Protein AF-A0A392PLZ8-F1 (afdb_monomer_lite)

Secondary structure (DSSP, 8-state):
--------S-HHHHHHHHHHHHHHHHHHHHHHHHHHHHHHHHHHHHHHHHHHHHHSPP--HHHHHHHHHHHHHHTTTS-SPPPHHHHTTT--HHHHHHHHHHHHHHHS--

InterPro domains:
  IPR031737 Condensin-2 complex subunit H2, C-terminal [PF16858] (10-107)
  IPR031739 Condensin-2 complex subunit H2 [PTHR14324] (3-107)

Foldseek 3Di:
DDPDPPDDPPPVNVVVVVVVVVVVVVVVVVVVVVVVVVVVVVVVVVVVVVVVVVPDDDQDLVVLLVVLVVVVVVVVVDPDDDDLCVSCPPPDPVSSVSNVVSVVCVVPVD

Radius of gyration: 34.0 Å; chains: 1; bounding box: 69×27×97 Å

Structure (mmCIF, N/CA/C/O backbone):
data_AF-A0A392PLZ8-F1
#
_entry.id   AF-A0A392PLZ8-F1
#
loop_
_atom_site.group_PDB
_atom_site.id
_atom_site.type_symbol
_atom_site.label_atom_id
_atom_site.label_alt_id
_atom_site.label_comp_id
_atom_site.label_asym_id
_atom_site.label_entity_id
_atom_site.label_seq_id
_atom_site.pdbx_PDB_ins_code
_atom_site.Cartn_x
_atom_site.Cartn_y
_atom_site.Cartn_z
_atom_site.occupancy
_atom_site.B_iso_or_equiv
_atom_site.auth_seq_id
_atom_site.auth_comp_id
_atom_site.auth_asym_id
_atom_site.auth_atom_id
_atom_site.pdbx_PDB_model_num
ATOM 1 N N . ASP A 1 1 ? 52.158 18.536 -61.024 1.00 38.00 1 ASP A N 1
ATOM 2 C CA . ASP A 1 1 ? 51.577 18.080 -59.751 1.00 38.00 1 ASP A CA 1
ATOM 3 C C . ASP A 1 1 ? 50.213 17.467 -60.008 1.00 38.00 1 ASP A C 1
ATOM 5 O O . ASP A 1 1 ? 49.308 18.172 -60.434 1.00 38.00 1 ASP A O 1
ATOM 9 N N . LEU A 1 2 ? 50.103 16.138 -59.904 1.00 42.12 2 LEU A N 1
ATOM 10 C CA . LEU A 1 2 ? 48.820 15.436 -59.993 1.00 42.12 2 LEU A CA 1
ATOM 11 C C . LEU A 1 2 ? 48.201 15.422 -58.589 1.00 42.12 2 LEU A C 1
ATOM 13 O O . LEU A 1 2 ? 48.552 14.576 -57.769 1.00 42.12 2 LEU A O 1
ATOM 17 N N . GLU A 1 3 ? 47.294 16.355 -58.311 1.00 50.19 3 GLU A N 1
ATOM 18 C CA . GLU A 1 3 ? 46.353 16.215 -57.199 1.00 50.19 3 GLU A CA 1
ATOM 19 C C . GLU A 1 3 ? 45.311 15.164 -57.601 1.00 50.19 3 GLU A C 1
ATOM 21 O O . GLU A 1 3 ? 44.417 15.421 -58.408 1.00 50.19 3 GLU A O 1
ATOM 26 N N . PHE A 1 4 ? 45.469 13.941 -57.090 1.00 48.47 4 PHE A N 1
ATOM 27 C CA . PHE A 1 4 ? 44.403 12.948 -57.131 1.00 48.47 4 PHE A CA 1
ATOM 28 C C . PHE A 1 4 ? 43.323 13.399 -56.142 1.00 48.47 4 PHE A C 1
ATOM 30 O O . PHE A 1 4 ? 43.628 13.528 -54.955 1.00 48.47 4 PHE A O 1
ATOM 37 N N . PRO A 1 5 ? 42.088 13.665 -56.598 1.00 47.88 5 PRO A N 1
ATOM 38 C CA . PRO A 1 5 ? 41.018 14.088 -55.710 1.00 47.88 5 PRO A CA 1
ATOM 39 C C . PRO A 1 5 ? 40.727 12.948 -54.741 1.00 47.88 5 PRO A C 1
ATOM 41 O O . PRO A 1 5 ? 40.679 11.795 -55.181 1.00 47.88 5 PRO A O 1
ATOM 44 N N . ASP A 1 6 ? 40.563 13.296 -53.460 1.00 51.53 6 ASP A N 1
ATOM 45 C CA . ASP A 1 6 ? 40.151 12.454 -52.331 1.00 51.53 6 ASP A CA 1
ATOM 46 C C . ASP A 1 6 ? 39.305 11.265 -52.787 1.00 51.53 6 ASP A C 1
ATOM 48 O O . ASP A 1 6 ? 38.074 11.312 -52.887 1.00 51.53 6 ASP A O 1
ATOM 52 N N . SER A 1 7 ? 39.996 10.187 -53.144 1.00 50.88 7 SER A N 1
ATOM 53 C CA . SER A 1 7 ? 39.362 9.012 -53.702 1.00 50.88 7 SER A CA 1
ATOM 54 C C . SER A 1 7 ? 38.912 8.190 -52.526 1.00 50.88 7 SER A C 1
ATOM 56 O O . SER A 1 7 ? 39.604 7.279 -52.092 1.00 50.88 7 SER A O 1
ATOM 58 N N . GLN A 1 8 ? 37.709 8.551 -52.085 1.00 55.22 8 GLN A N 1
ATOM 59 C CA . GLN A 1 8 ? 36.813 7.730 -51.302 1.00 55.22 8 GLN A CA 1
ATOM 60 C C . GLN A 1 8 ? 37.288 7.579 -49.858 1.00 55.22 8 GLN A C 1
ATOM 62 O O . GLN A 1 8 ? 38.388 7.120 -49.566 1.00 55.22 8 GLN A O 1
ATOM 67 N N . THR A 1 9 ? 36.399 7.884 -48.916 1.00 55.88 9 THR A N 1
ATOM 68 C CA . THR A 1 9 ? 36.362 7.119 -47.667 1.00 55.88 9 THR A CA 1
ATOM 69 C C . THR A 1 9 ? 36.652 5.661 -48.027 1.00 55.88 9 THR A C 1
ATOM 71 O O . THR A 1 9 ? 35.880 5.079 -48.798 1.00 55.88 9 THR A O 1
ATOM 74 N N . SER A 1 10 ? 37.791 5.115 -47.583 1.00 80.38 10 SER A N 1
ATOM 75 C CA . SER A 1 10 ? 38.154 3.730 -47.896 1.00 80.38 10 SER A CA 1
ATOM 76 C C . SER A 1 10 ? 36.945 2.853 -47.585 1.00 80.38 10 SER A C 1
ATOM 78 O O . SER A 1 10 ? 36.251 3.101 -46.597 1.00 80.38 10 SER A O 1
ATOM 80 N N . LEU A 1 11 ? 36.658 1.849 -48.416 1.00 81.31 11 LEU A N 1
ATOM 81 C CA . LEU A 1 11 ? 35.561 0.909 -48.165 1.00 81.31 11 LEU A CA 1
ATOM 82 C C . LEU A 1 11 ? 35.597 0.404 -46.712 1.00 81.31 11 LEU A C 1
ATOM 84 O O . LEU A 1 11 ? 34.563 0.277 -46.064 1.00 81.31 11 LEU A O 1
ATOM 88 N N . GLU A 1 12 ? 36.804 0.202 -46.186 1.00 85.12 12 GLU A N 1
ATOM 89 C CA . GLU A 1 12 ? 37.058 -0.185 -44.802 1.00 85.12 12 GLU A CA 1
ATOM 90 C C . GLU A 1 12 ? 36.558 0.840 -43.776 1.00 85.12 12 GLU A C 1
ATOM 92 O O . GLU A 1 12 ? 36.029 0.453 -42.735 1.00 85.12 12 GLU A O 1
ATOM 97 N N . ASP A 1 13 ? 36.700 2.133 -44.056 1.00 86.38 13 ASP A N 1
ATOM 98 C CA . ASP A 1 13 ? 36.253 3.220 -43.184 1.00 86.38 13 ASP A CA 1
ATOM 99 C C . ASP A 1 13 ? 34.720 3.305 -43.151 1.00 86.38 13 ASP A C 1
ATOM 101 O O . ASP A 1 13 ? 34.111 3.360 -42.079 1.00 86.38 13 ASP A O 1
ATOM 105 N N . LEU A 1 14 ? 34.077 3.159 -44.315 1.00 89.19 14 LEU A N 1
ATOM 106 C CA . LEU A 1 14 ? 32.619 3.088 -44.415 1.00 89.19 14 LEU A CA 1
ATOM 107 C C . LEU A 1 14 ? 32.062 1.846 -43.702 1.00 89.19 14 LEU A C 1
ATOM 109 O O . LEU A 1 14 ? 31.109 1.948 -42.926 1.00 89.19 14 LEU A O 1
ATOM 113 N N . CYS A 1 15 ? 32.676 0.679 -43.917 1.00 87.06 15 CYS A N 1
ATOM 114 C CA . CYS A 1 15 ? 32.311 -0.559 -43.231 1.00 87.06 15 CYS A CA 1
ATOM 115 C C . CYS A 1 15 ? 32.489 -0.439 -41.710 1.00 87.06 15 CYS A C 1
ATOM 117 O O . CYS A 1 15 ? 31.621 -0.884 -40.958 1.00 87.06 15 CYS A O 1
ATOM 119 N N . ARG A 1 16 ? 33.574 0.193 -41.244 1.00 90.31 16 ARG A N 1
ATOM 120 C CA . ARG A 1 16 ? 33.835 0.427 -39.817 1.00 90.31 16 ARG A CA 1
ATOM 121 C C . ARG A 1 16 ? 32.803 1.367 -39.202 1.00 90.31 16 ARG A C 1
ATOM 123 O O . ARG A 1 16 ? 32.287 1.070 -38.128 1.00 90.31 16 ARG A O 1
ATOM 130 N N . SER A 1 17 ? 32.483 2.467 -39.879 1.00 90.62 17 SER A N 1
ATOM 131 C CA . SER A 1 17 ? 31.457 3.416 -39.439 1.00 90.62 17 SER A CA 1
ATOM 132 C C . SER A 1 17 ? 30.085 2.743 -39.326 1.00 90.62 17 SER A C 1
ATOM 134 O O . SER A 1 17 ? 29.42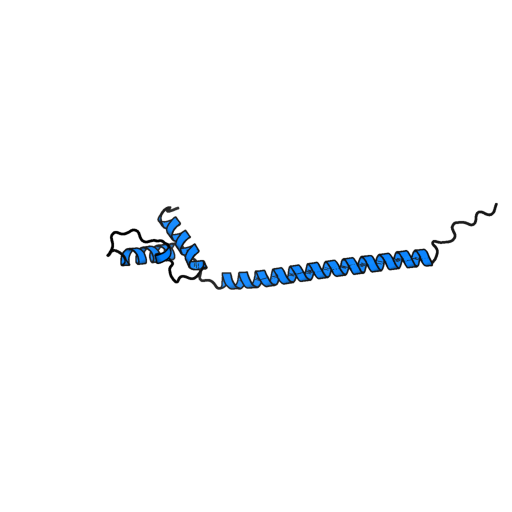1 2.853 -38.294 1.00 90.62 17 SER A O 1
ATOM 136 N N . HIS A 1 18 ? 29.700 1.952 -40.332 1.00 90.25 18 HIS A N 1
ATOM 137 C CA . HIS A 1 18 ? 28.438 1.216 -40.313 1.00 90.25 18 HIS A CA 1
ATOM 138 C C . HIS A 1 18 ? 28.388 0.165 -39.194 1.00 90.25 18 HIS A C 1
ATOM 140 O O . HIS A 1 18 ? 27.395 0.083 -38.474 1.00 90.25 18 HIS A O 1
ATOM 146 N N . LEU A 1 19 ? 29.470 -0.595 -38.993 1.00 95.00 19 LEU A N 1
ATOM 147 C CA . LEU A 1 19 ? 29.558 -1.572 -37.908 1.00 95.00 19 LEU A CA 1
ATOM 148 C C . LEU A 1 19 ? 29.455 -0.902 -36.532 1.00 95.00 19 LEU A C 1
ATOM 150 O O . LEU A 1 19 ? 28.711 -1.373 -35.678 1.00 95.00 19 LEU A O 1
ATOM 154 N N . ASN A 1 20 ? 30.153 0.216 -36.326 1.00 90.88 20 ASN A N 1
ATOM 155 C CA . ASN A 1 20 ? 30.071 0.982 -35.083 1.00 90.88 20 ASN A CA 1
ATOM 156 C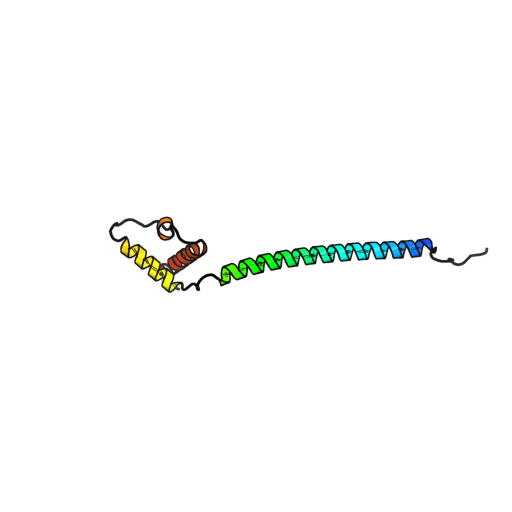 C . ASN A 1 20 ? 28.649 1.504 -34.831 1.00 90.88 20 ASN A C 1
ATOM 158 O O . ASN A 1 20 ? 28.167 1.437 -33.702 1.00 90.88 20 ASN A O 1
ATOM 162 N N . ALA A 1 21 ? 27.960 1.977 -35.874 1.00 90.81 21 ALA A N 1
ATOM 163 C CA . ALA A 1 21 ? 26.572 2.419 -35.774 1.00 90.81 21 ALA A CA 1
ATOM 164 C C . ALA A 1 21 ? 25.615 1.265 -35.422 1.00 90.81 21 ALA A C 1
ATOM 166 O O . ALA A 1 21 ? 24.721 1.453 -34.598 1.00 90.81 21 ALA A O 1
ATOM 167 N N . LEU A 1 22 ? 25.823 0.069 -35.988 1.00 93.50 22 LEU A N 1
ATOM 168 C CA . LEU A 1 22 ? 25.061 -1.133 -35.633 1.00 93.50 22 LEU A CA 1
ATOM 169 C C . LEU A 1 22 ? 25.327 -1.582 -34.190 1.00 93.50 22 LEU A C 1
ATOM 171 O O . LEU A 1 22 ? 24.396 -1.930 -33.475 1.00 93.50 22 LEU A O 1
ATOM 175 N N . LEU A 1 23 ? 26.578 -1.553 -33.726 1.00 93.38 23 LEU A N 1
ATOM 176 C CA . LEU A 1 23 ? 26.904 -1.900 -32.339 1.00 93.38 23 LEU A CA 1
ATOM 177 C C . LEU A 1 23 ? 26.281 -0.911 -31.348 1.00 93.38 23 LEU A C 1
ATOM 179 O O . LEU A 1 23 ? 25.734 -1.324 -30.327 1.00 93.38 23 LEU A O 1
ATOM 183 N N . ALA A 1 24 ? 26.317 0.385 -31.667 1.00 91.38 24 ALA A N 1
ATOM 184 C CA . ALA A 1 24 ? 25.668 1.414 -30.865 1.00 91.38 24 ALA A CA 1
ATOM 185 C C . ALA A 1 24 ? 24.142 1.242 -30.828 1.00 91.38 24 ALA A C 1
ATOM 187 O O . ALA A 1 24 ? 23.542 1.396 -29.765 1.00 91.38 24 ALA A O 1
ATOM 188 N N . SER A 1 25 ? 23.510 0.893 -31.956 1.00 85.06 25 SER A N 1
ATOM 189 C CA . SER A 1 25 ? 22.064 0.662 -31.990 1.00 85.06 25 SER A CA 1
ATOM 190 C C . SER A 1 25 ? 21.661 -0.582 -31.201 1.00 85.06 25 SER A C 1
ATOM 192 O O . SER A 1 25 ? 20.687 -0.509 -30.456 1.00 85.06 25 SER A O 1
ATOM 194 N N . ILE A 1 26 ? 22.437 -1.672 -31.285 1.00 87.94 26 ILE A N 1
ATOM 195 C CA . ILE A 1 26 ? 22.228 -2.892 -30.490 1.00 87.94 26 ILE A CA 1
ATOM 196 C C . ILE A 1 26 ? 22.311 -2.574 -28.994 1.00 87.94 26 ILE A C 1
ATOM 198 O O . ILE A 1 26 ? 21.374 -2.885 -28.259 1.00 87.94 26 ILE A O 1
ATOM 202 N N . ALA A 1 27 ? 23.376 -1.896 -28.555 1.00 84.81 27 ALA A N 1
ATOM 203 C CA . ALA A 1 27 ? 23.564 -1.524 -27.152 1.00 84.81 27 ALA A CA 1
ATOM 204 C C . ALA A 1 27 ? 22.430 -0.624 -26.627 1.00 84.81 27 ALA A C 1
ATOM 206 O O . ALA A 1 27 ? 21.958 -0.795 -25.501 1.00 84.81 27 ALA A O 1
ATOM 207 N N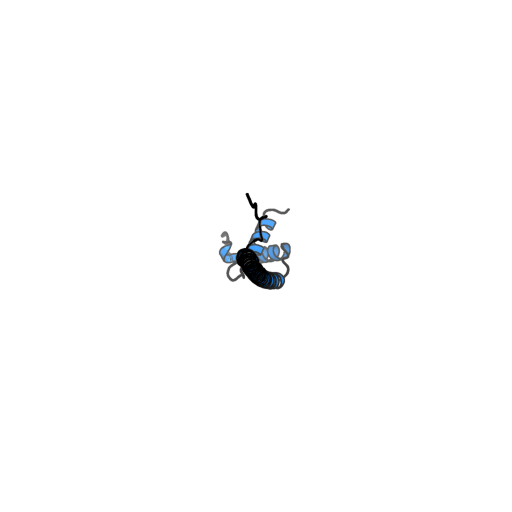 . GLU A 1 28 ? 21.949 0.316 -27.447 1.00 80.56 28 GLU A N 1
ATOM 208 C CA . GLU A 1 28 ? 20.801 1.143 -27.077 1.00 80.56 28 GLU A CA 1
ATOM 209 C C . GLU A 1 28 ? 19.519 0.305 -26.982 1.00 80.56 28 GLU A C 1
ATOM 211 O O . GLU A 1 28 ? 18.786 0.431 -26.002 1.00 80.56 28 GLU A O 1
ATOM 216 N N . THR A 1 29 ? 19.257 -0.610 -27.924 1.00 73.44 29 THR A N 1
ATOM 217 C CA . THR A 1 29 ? 18.104 -1.519 -27.813 1.00 73.44 29 THR A CA 1
ATOM 218 C C . THR A 1 29 ? 18.170 -2.422 -26.584 1.00 73.44 29 THR A C 1
ATOM 220 O O . THR A 1 29 ? 17.145 -2.580 -25.924 1.00 73.44 29 THR A O 1
ATOM 223 N N . GLU A 1 30 ? 19.344 -2.950 -26.221 1.00 79.44 30 GLU A N 1
ATOM 224 C CA . GLU A 1 30 ? 19.532 -3.758 -25.006 1.00 79.44 30 GLU A CA 1
ATOM 225 C C . GLU A 1 30 ? 19.161 -2.965 -23.746 1.00 79.44 30 GLU A C 1
ATOM 227 O O . GLU A 1 30 ? 18.384 -3.433 -22.904 1.00 79.44 30 GLU A O 1
ATOM 232 N N . LYS A 1 31 ? 19.630 -1.717 -23.654 1.00 77.44 31 LYS A N 1
ATOM 233 C CA . LYS A 1 31 ? 19.290 -0.803 -22.559 1.00 77.44 31 LYS A CA 1
ATOM 234 C C . LYS A 1 31 ? 17.791 -0.495 -22.503 1.00 77.44 31 LYS A C 1
ATOM 236 O O . LYS A 1 31 ? 17.208 -0.487 -21.415 1.00 77.44 31 LYS A O 1
ATOM 241 N N . GLN A 1 32 ? 17.147 -0.266 -23.650 1.00 74.56 32 GLN A N 1
ATOM 242 C CA . GLN A 1 32 ? 15.697 -0.050 -23.710 1.00 74.56 32 GLN A CA 1
ATOM 243 C C . GLN A 1 32 ? 14.923 -1.293 -23.248 1.00 74.56 32 GLN A C 1
ATOM 245 O O . GLN A 1 32 ? 13.953 -1.168 -22.497 1.00 74.56 32 GLN A O 1
ATOM 250 N N . THR A 1 33 ? 15.375 -2.501 -23.606 1.00 82.38 33 THR A N 1
ATOM 251 C CA . THR A 1 33 ? 14.774 -3.746 -23.103 1.00 82.38 33 THR A CA 1
ATOM 252 C C . THR A 1 33 ? 14.978 -3.949 -21.604 1.00 82.38 33 THR A C 1
ATOM 254 O O . THR A 1 33 ? 14.040 -4.370 -20.926 1.00 82.38 33 THR A O 1
ATOM 257 N N . GLU A 1 34 ? 16.143 -3.600 -21.049 1.00 85.62 34 GLU A N 1
ATOM 258 C CA . GLU A 1 34 ? 16.375 -3.666 -19.600 1.00 85.62 34 GLU A CA 1
ATOM 259 C C . GLU A 1 34 ? 15.443 -2.703 -18.848 1.00 85.62 34 GLU A C 1
ATOM 261 O O . GLU A 1 34 ? 14.801 -3.077 -17.861 1.00 85.62 34 GLU A O 1
ATOM 266 N N . MET A 1 35 ? 15.312 -1.467 -19.340 1.00 87.38 35 MET A N 1
ATOM 267 C CA . MET A 1 35 ? 14.406 -0.480 -18.758 1.00 87.38 35 MET A CA 1
ATOM 268 C C . MET A 1 35 ? 12.950 -0.961 -18.808 1.00 87.38 35 MET A C 1
ATOM 270 O O . MET A 1 35 ? 12.251 -0.890 -17.794 1.00 87.38 35 MET A O 1
ATOM 274 N N . ALA A 1 36 ? 12.507 -1.512 -19.940 1.00 87.06 36 ALA A N 1
ATOM 275 C CA . ALA A 1 36 ? 11.171 -2.086 -20.082 1.00 87.06 36 ALA A CA 1
ATOM 276 C C . ALA A 1 36 ? 10.931 -3.251 -19.104 1.00 87.06 36 ALA A C 1
ATOM 278 O O . ALA A 1 36 ? 9.887 -3.298 -18.448 1.00 87.06 36 ALA A O 1
ATOM 279 N N . ALA A 1 37 ? 11.910 -4.146 -18.930 1.00 88.81 37 ALA A N 1
ATOM 280 C CA . ALA A 1 37 ? 11.820 -5.257 -17.982 1.00 88.81 37 ALA A CA 1
ATOM 281 C C . ALA A 1 37 ? 11.693 -4.763 -16.528 1.00 88.81 37 ALA A C 1
ATOM 283 O O . ALA A 1 37 ? 10.852 -5.253 -15.764 1.00 88.81 37 ALA A O 1
ATOM 284 N N . ARG A 1 38 ? 12.471 -3.741 -16.147 1.00 92.25 38 ARG A N 1
ATOM 285 C CA . ARG A 1 38 ? 12.409 -3.124 -14.812 1.00 92.25 38 ARG A CA 1
ATOM 286 C C . ARG A 1 38 ? 11.067 -2.446 -14.549 1.00 92.25 38 ARG A C 1
ATOM 288 O O . ARG A 1 38 ? 10.495 -2.646 -13.478 1.00 92.25 38 ARG A O 1
ATOM 295 N N . VAL A 1 39 ? 10.549 -1.687 -15.516 1.00 92.94 39 VAL A N 1
ATOM 296 C CA . VAL A 1 39 ? 9.227 -1.045 -15.418 1.00 92.94 39 VAL A CA 1
ATOM 297 C C . VAL A 1 39 ? 8.124 -2.096 -15.311 1.00 92.94 39 VAL A C 1
ATOM 299 O O . VAL A 1 39 ? 7.254 -1.963 -14.455 1.00 92.94 39 VAL A O 1
ATOM 302 N N . SER A 1 40 ? 8.184 -3.170 -16.103 1.00 90.44 40 SER A N 1
ATOM 303 C CA . SER A 1 40 ? 7.222 -4.276 -16.020 1.00 90.44 40 SER A CA 1
ATOM 304 C C . SER A 1 40 ? 7.243 -4.944 -14.643 1.00 90.44 40 SER A C 1
ATOM 306 O O . SER A 1 40 ? 6.194 -5.171 -14.047 1.00 90.44 40 SER A O 1
ATOM 308 N N . THR A 1 41 ? 8.437 -5.198 -14.100 1.00 92.12 41 THR A N 1
ATOM 309 C CA . THR A 1 41 ? 8.608 -5.795 -12.766 1.00 92.12 41 THR A CA 1
ATOM 310 C C . THR A 1 41 ? 8.044 -4.891 -11.673 1.00 92.12 41 THR A C 1
ATOM 312 O O . THR A 1 41 ? 7.347 -5.347 -10.769 1.00 92.12 41 THR A O 1
ATOM 315 N N . TRP A 1 42 ? 8.329 -3.590 -11.747 1.00 93.50 42 TRP A N 1
ATOM 316 C CA . TRP A 1 42 ? 7.787 -2.607 -10.814 1.00 93.50 42 TRP A CA 1
ATOM 317 C C . TRP A 1 42 ? 6.262 -2.516 -10.910 1.00 93.50 42 TRP A C 1
ATOM 319 O O . TRP A 1 42 ? 5.595 -2.562 -9.878 1.00 93.50 42 TRP A O 1
ATOM 329 N N . LYS A 1 43 ? 5.711 -2.478 -12.129 1.00 92.25 43 LYS A N 1
ATOM 330 C CA . LYS A 1 43 ? 4.266 -2.452 -12.367 1.00 92.25 43 LYS A CA 1
ATOM 331 C C . LYS A 1 43 ? 3.587 -3.682 -11.772 1.00 92.25 43 LYS A C 1
ATOM 333 O O . LYS A 1 43 ? 2.627 -3.529 -11.033 1.00 92.25 43 LYS A O 1
ATOM 338 N N . GLN A 1 44 ? 4.123 -4.877 -12.017 1.00 92.44 44 GLN A N 1
ATOM 339 C CA . GLN A 1 44 ? 3.585 -6.119 -11.455 1.00 92.44 44 GLN A CA 1
ATOM 340 C C . GLN A 1 44 ? 3.604 -6.114 -9.920 1.00 92.44 44 GLN A C 1
ATOM 342 O O . GLN A 1 44 ? 2.643 -6.536 -9.284 1.00 92.44 44 GLN A O 1
ATOM 347 N N . ARG A 1 45 ? 4.687 -5.617 -9.310 1.00 90.31 45 ARG A N 1
ATOM 348 C CA . ARG A 1 45 ? 4.771 -5.487 -7.849 1.00 90.31 45 ARG A CA 1
ATOM 349 C C . ARG A 1 45 ? 3.733 -4.511 -7.307 1.00 90.31 45 ARG A C 1
ATOM 351 O O . ARG A 1 45 ? 3.153 -4.787 -6.264 1.00 90.31 45 ARG A O 1
ATOM 358 N N . ILE A 1 46 ? 3.525 -3.382 -7.979 1.00 93.06 46 ILE A N 1
ATOM 359 C CA . ILE A 1 46 ? 2.529 -2.390 -7.570 1.00 93.06 46 ILE A CA 1
ATOM 360 C C . ILE A 1 46 ? 1.116 -2.932 -7.712 1.00 93.06 46 ILE A C 1
ATOM 362 O O . ILE A 1 46 ? 0.354 -2.797 -6.765 1.00 93.06 46 ILE A O 1
ATOM 366 N N . GLU A 1 47 ? 0.796 -3.576 -8.834 1.00 93.12 47 GLU A N 1
ATOM 367 C CA . GLU A 1 47 ? -0.521 -4.172 -9.071 1.00 93.12 47 GLU A CA 1
ATOM 368 C C . GLU A 1 47 ? -0.881 -5.147 -7.950 1.00 93.12 47 GLU A C 1
ATOM 370 O O . GLU A 1 47 ? -1.921 -5.017 -7.322 1.00 93.12 47 GLU A O 1
ATOM 375 N N . HIS A 1 48 ? 0.052 -6.030 -7.588 1.00 90.06 48 HIS A N 1
ATOM 376 C CA . HIS A 1 48 ? -0.155 -6.967 -6.489 1.00 90.06 48 HIS A CA 1
ATOM 377 C C . HIS A 1 48 ? -0.429 -6.273 -5.141 1.00 90.06 48 HIS A C 1
ATOM 379 O O . HIS A 1 48 ? -1.280 -6.713 -4.374 1.00 90.06 48 HIS A O 1
ATOM 385 N N . ASN A 1 49 ? 0.278 -5.176 -4.845 1.00 88.06 49 ASN A N 1
ATOM 386 C CA . ASN A 1 49 ? 0.033 -4.410 -3.619 1.00 88.06 49 ASN A CA 1
ATOM 387 C C . ASN A 1 49 ? -1.310 -3.662 -3.677 1.00 88.06 49 ASN A C 1
ATOM 389 O O . ASN A 1 49 ? -1.975 -3.542 -2.653 1.00 88.06 49 ASN A O 1
ATOM 393 N N . LEU A 1 50 ? -1.705 -3.150 -4.847 1.00 89.38 50 LEU A N 1
ATOM 394 C CA . LEU A 1 50 ? -2.999 -2.496 -5.057 1.00 89.38 50 LEU A CA 1
ATOM 395 C C . LEU A 1 50 ? -4.146 -3.483 -4.849 1.00 89.38 50 LEU A C 1
ATOM 397 O O . LEU A 1 50 ? -5.042 -3.182 -4.069 1.00 89.38 50 LEU A O 1
ATOM 401 N N . GLU A 1 51 ? -4.071 -4.669 -5.455 1.00 91.06 51 GLU A N 1
ATOM 402 C CA . GLU A 1 51 ? -5.045 -5.750 -5.266 1.00 91.06 51 GLU A CA 1
ATOM 403 C C . GLU A 1 51 ? -5.186 -6.127 -3.780 1.00 91.06 51 GLU A C 1
ATOM 405 O O . GLU A 1 51 ? -6.300 -6.273 -3.276 1.00 91.06 51 GLU A O 1
ATOM 410 N N . GLU A 1 52 ? -4.069 -6.229 -3.045 1.00 88.56 52 GLU A N 1
ATOM 411 C CA . GLU A 1 52 ? -4.093 -6.476 -1.598 1.00 88.56 52 GLU A CA 1
ATOM 412 C C . GLU A 1 52 ? -4.821 -5.349 -0.848 1.00 88.56 52 GLU A C 1
ATOM 414 O O . GLU A 1 52 ? 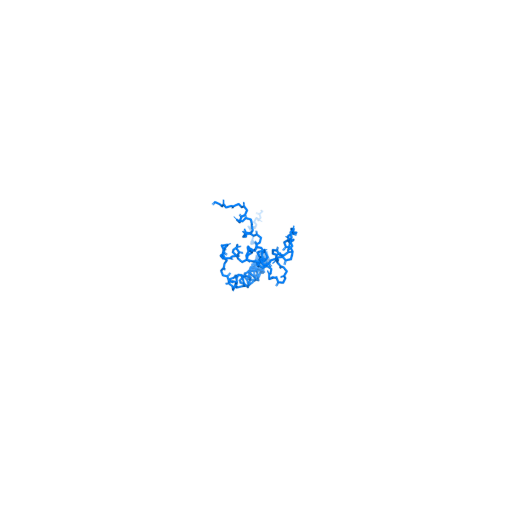-5.706 -5.626 -0.037 1.00 88.56 52 GLU A O 1
ATOM 419 N N . GLN A 1 53 ? -4.506 -4.080 -1.131 1.00 85.31 53 GLN A N 1
ATOM 420 C CA . GLN A 1 53 ? -5.160 -2.952 -0.457 1.00 85.31 53 GLN A CA 1
ATOM 421 C C . GLN A 1 53 ? -6.643 -2.807 -0.831 1.00 85.31 53 GLN A C 1
ATOM 423 O O . GLN A 1 53 ? -7.441 -2.463 0.040 1.00 85.31 53 GLN A O 1
ATOM 428 N N . GLU A 1 54 ? -7.027 -3.079 -2.081 1.00 86.25 54 GLU A N 1
ATOM 429 C CA . GLU A 1 54 ? -8.426 -3.078 -2.534 1.00 86.25 54 GLU A CA 1
ATOM 430 C C . GLU A 1 54 ? -9.237 -4.223 -1.921 1.00 86.25 54 GLU A C 1
ATOM 432 O O . GLU A 1 54 ? -10.442 -4.082 -1.718 1.00 86.25 54 GLU A O 1
ATOM 437 N N . SER A 1 55 ? -8.588 -5.337 -1.563 1.00 88.00 55 SER A N 1
ATOM 438 C CA . SER A 1 55 ? -9.248 -6.438 -0.855 1.00 88.00 55 SER A CA 1
ATOM 439 C C . SER A 1 55 ? -9.655 -6.084 0.580 1.00 88.00 55 SER A C 1
ATOM 441 O O . SER A 1 55 ? -10.503 -6.759 1.173 1.00 88.00 55 SER A O 1
ATOM 443 N N . HIS A 1 56 ? -9.058 -5.039 1.165 1.00 87.50 56 HIS A N 1
ATOM 444 C CA . HIS A 1 56 ? -9.363 -4.643 2.530 1.00 87.50 56 HIS A CA 1
ATOM 445 C C . HIS A 1 56 ? -10.793 -4.089 2.647 1.00 87.50 56 HIS A C 1
ATOM 447 O O . HIS A 1 56 ? -11.236 -3.319 1.794 1.00 87.50 56 HIS A O 1
ATOM 453 N N . PRO A 1 57 ? -11.509 -4.384 3.748 1.00 87.81 57 PRO A N 1
ATOM 454 C CA . PRO A 1 57 ? -12.829 -3.813 3.985 1.00 87.81 57 PRO A CA 1
ATOM 455 C C . PRO A 1 57 ? -12.803 -2.277 3.968 1.00 87.81 57 PRO A C 1
ATOM 457 O O . PRO A 1 57 ? -11.796 -1.689 4.399 1.00 87.81 57 PRO A O 1
ATOM 460 N N . PRO A 1 58 ? -13.902 -1.619 3.546 1.00 87.25 58 PRO A N 1
ATOM 461 C CA . PRO A 1 58 ? -14.009 -0.167 3.597 1.00 87.25 58 PRO A CA 1
ATOM 462 C C . PRO A 1 58 ? -13.761 0.338 5.022 1.00 87.25 58 PRO A C 1
ATOM 464 O O . PRO A 1 58 ? -14.135 -0.305 6.004 1.00 87.25 58 PRO A O 1
ATOM 467 N N . PHE A 1 59 ? -13.095 1.484 5.132 1.00 88.69 59 PHE A N 1
ATOM 468 C CA . PHE A 1 59 ? -12.815 2.111 6.418 1.00 88.69 59 P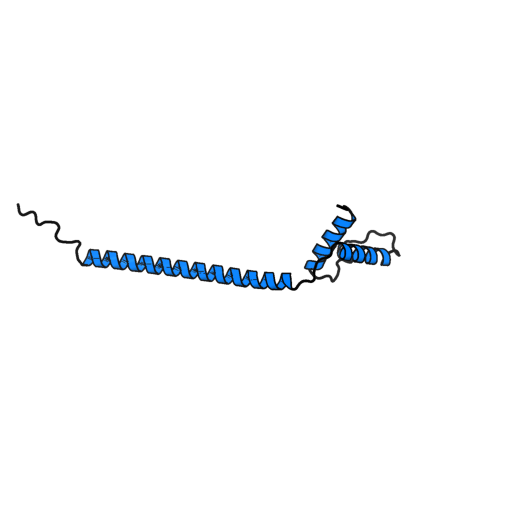HE A CA 1
ATOM 469 C C . PHE A 1 59 ? -13.891 3.149 6.740 1.00 88.69 59 PHE A C 1
ATOM 471 O O . PHE A 1 59 ? -13.935 4.204 6.110 1.00 88.69 59 PHE A O 1
ATOM 478 N N . ASP A 1 60 ? -14.729 2.853 7.733 1.00 90.19 60 ASP A N 1
ATOM 479 C CA . ASP A 1 60 ? -15.627 3.828 8.349 1.00 90.19 60 ASP A CA 1
ATOM 480 C C . ASP A 1 60 ? -15.053 4.259 9.703 1.00 90.19 60 ASP A C 1
ATOM 482 O O . ASP A 1 60 ? -15.022 3.501 10.672 1.00 90.19 60 ASP A O 1
ATOM 486 N N . ILE A 1 61 ? -14.574 5.500 9.762 1.00 89.00 61 ILE A N 1
ATOM 487 C CA . ILE A 1 61 ? -13.940 6.059 10.957 1.00 89.00 61 ILE A CA 1
ATOM 488 C C . ILE A 1 61 ? -14.896 6.136 12.158 1.00 89.00 61 ILE A C 1
ATOM 490 O O . ILE A 1 61 ? -14.447 6.072 13.302 1.00 89.00 61 ILE A O 1
ATOM 494 N N . ARG A 1 62 ? -16.210 6.254 11.917 1.00 87.62 62 ARG A N 1
ATOM 495 C CA . ARG A 1 62 ? -17.221 6.341 12.980 1.00 87.62 62 ARG A CA 1
ATOM 496 C C . ARG A 1 62 ? -17.463 4.976 13.604 1.00 87.62 62 ARG A C 1
ATOM 498 O O . ARG A 1 62 ? -17.420 4.868 14.822 1.00 87.62 62 ARG A O 1
ATOM 505 N N . ASP A 1 63 ? -17.616 3.947 12.776 1.00 91.06 63 ASP A N 1
ATOM 506 C CA . ASP A 1 63 ? -17.759 2.553 13.217 1.00 91.06 63 ASP A CA 1
ATOM 507 C C . ASP A 1 63 ? -16.533 2.094 14.023 1.00 91.06 63 ASP A C 1
ATOM 509 O O . ASP A 1 63 ? -16.668 1.532 15.108 1.00 91.06 63 ASP A O 1
ATOM 513 N N . TYR A 1 64 ? -15.314 2.407 13.570 1.00 91.81 64 TYR A N 1
ATOM 514 C CA . TYR A 1 64 ? -14.113 2.112 14.363 1.00 91.81 64 TYR A CA 1
ATOM 515 C C . TYR A 1 64 ? -14.075 2.902 15.678 1.00 91.81 64 TYR A C 1
ATOM 517 O O . TYR A 1 64 ? -13.645 2.355 16.693 1.00 91.81 64 TYR A O 1
ATOM 525 N N . GLY A 1 65 ? -14.531 4.157 15.685 1.00 89.81 65 GLY A N 1
ATOM 526 C CA . GLY A 1 65 ? -14.665 4.954 16.904 1.00 89.81 65 GLY A CA 1
ATOM 527 C C . GLY A 1 65 ? -15.635 4.330 17.911 1.00 89.81 65 GLY A C 1
ATOM 528 O O . GLY A 1 65 ? -15.274 4.157 19.073 1.00 89.81 65 GLY A O 1
ATOM 529 N N . GLU A 1 66 ? -16.824 3.925 17.459 1.00 90.50 66 GLU A N 1
ATOM 530 C CA . GLU A 1 66 ? -17.836 3.244 18.279 1.00 90.50 66 GLU A CA 1
ATOM 531 C C . GLU A 1 66 ? -17.295 1.928 18.853 1.00 90.50 66 GLU A C 1
ATOM 533 O O . GLU A 1 66 ? -17.316 1.736 20.066 1.00 90.50 66 GLU A O 1
ATOM 538 N N . ARG A 1 67 ? -16.662 1.082 18.029 1.00 89.88 67 ARG A N 1
ATOM 539 C CA . ARG A 1 67 ? -16.027 -0.170 18.488 1.00 89.88 67 ARG A CA 1
ATOM 540 C C . ARG A 1 67 ? -14.951 0.050 19.549 1.00 89.88 67 ARG A C 1
ATOM 542 O O . ARG A 1 67 ? -14.742 -0.806 20.409 1.00 89.88 67 ARG A O 1
ATOM 549 N N . ILE A 1 68 ? -14.200 1.148 19.454 1.00 90.06 68 ILE A N 1
ATOM 550 C CA . ILE A 1 68 ? -13.181 1.496 20.447 1.00 90.06 68 ILE A CA 1
ATOM 551 C C . ILE A 1 68 ? -13.849 1.918 21.754 1.00 90.06 68 ILE A C 1
ATOM 553 O O . ILE A 1 68 ? -13.436 1.440 22.808 1.00 90.06 68 ILE A O 1
ATOM 557 N N . LEU A 1 69 ? -14.883 2.759 21.692 1.00 88.38 69 LEU A N 1
ATOM 558 C CA . LEU A 1 69 ? -15.649 3.163 22.872 1.00 88.38 69 LEU A CA 1
ATOM 559 C C . LEU A 1 69 ? -16.303 1.957 23.554 1.00 88.38 69 LEU A C 1
ATOM 561 O O . LEU A 1 69 ? -16.154 1.816 24.763 1.00 88.38 69 LEU A O 1
ATOM 565 N N . ASP A 1 70 ? -16.901 1.037 22.795 1.00 88.56 70 ASP A N 1
ATOM 566 C CA . ASP A 1 70 ? -17.489 -0.199 23.325 1.00 88.56 70 ASP A CA 1
ATOM 567 C C . ASP A 1 70 ? -16.458 -1.045 24.087 1.00 88.56 70 ASP A C 1
ATOM 569 O O . ASP A 1 70 ? -16.724 -1.527 25.189 1.00 88.56 70 ASP A O 1
ATOM 573 N N . LYS A 1 71 ? -15.246 -1.200 23.534 1.00 85.19 71 LYS A N 1
ATOM 574 C CA . LYS A 1 71 ? -14.151 -1.919 24.206 1.00 85.19 71 LYS A CA 1
ATOM 575 C C . LYS A 1 71 ? -13.722 -1.238 25.504 1.00 85.19 71 LYS A C 1
ATOM 577 O O . LYS A 1 71 ? -13.497 -1.926 26.494 1.00 85.19 71 LYS A O 1
ATOM 582 N N . LEU A 1 72 ? -13.617 0.091 25.500 1.00 84.00 72 LEU A N 1
ATOM 583 C CA . LEU A 1 72 ? -13.252 0.866 26.688 1.00 84.00 72 LEU A CA 1
ATOM 584 C C . LEU A 1 72 ? -14.353 0.803 27.762 1.00 84.00 72 LEU A C 1
ATOM 586 O O . LEU A 1 72 ? -14.038 0.692 28.943 1.00 84.00 72 LEU A O 1
ATOM 590 N N . SER A 1 73 ? -15.629 0.818 27.363 1.00 82.19 73 SER A N 1
ATOM 591 C CA . SER A 1 73 ? -16.777 0.681 28.268 1.00 82.19 73 SER A CA 1
ATOM 592 C C . SER A 1 73 ? -16.892 -0.716 28.878 1.00 82.19 73 SER A C 1
ATOM 594 O O . SER A 1 73 ? -17.294 -0.843 30.026 1.00 82.19 73 SER A O 1
ATOM 596 N N . LEU A 1 74 ? -16.505 -1.778 28.167 1.00 73.38 74 LEU A N 1
ATOM 597 C CA . LEU A 1 74 ? -16.485 -3.136 28.730 1.00 73.38 74 LEU A CA 1
ATOM 598 C C . LEU A 1 74 ? -15.399 -3.326 29.804 1.00 73.38 74 LEU A C 1
ATOM 600 O O . LEU A 1 74 ? -15.541 -4.181 30.679 1.00 73.38 74 LEU A O 1
ATOM 604 N N . GLU A 1 75 ? -14.334 -2.524 29.772 1.00 68.88 75 GLU A N 1
ATOM 605 C CA . GLU A 1 75 ? -13.236 -2.564 30.744 1.00 68.88 75 GLU A CA 1
ATOM 606 C C . GLU A 1 75 ? -13.434 -1.609 31.948 1.00 68.88 75 GLU A C 1
ATOM 608 O O . GLU A 1 75 ? -12.543 -1.499 32.797 1.00 68.88 75 GLU A O 1
ATOM 613 N N . GLU A 1 76 ? -14.631 -1.011 32.112 1.00 56.34 76 GLU A N 1
ATOM 614 C CA . GLU A 1 76 ? -15.031 -0.093 33.211 1.00 56.34 76 GLU A CA 1
ATOM 615 C C . GLU A 1 76 ? -14.805 -0.630 34.638 1.00 56.34 76 GLU A C 1
ATOM 617 O O . GLU A 1 76 ? -14.879 0.117 35.614 1.00 56.34 76 GLU A O 1
ATOM 622 N N . SER A 1 77 ? -14.498 -1.919 34.795 1.00 56.28 77 SER A N 1
ATOM 623 C CA . SER A 1 77 ? -14.185 -2.518 36.097 1.00 56.28 77 SER A CA 1
ATOM 624 C C . SER A 1 77 ? -12.852 -2.057 36.710 1.00 56.28 77 SER A C 1
ATOM 626 O O . SER A 1 77 ? -12.612 -2.307 37.893 1.00 56.28 77 SER A O 1
ATOM 628 N N . SER A 1 78 ? -11.998 -1.346 35.963 1.00 56.91 78 SER A N 1
ATOM 629 C CA . SER A 1 78 ? -10.755 -0.778 36.493 1.00 56.91 78 SER A CA 1
ATOM 630 C C . SER A 1 78 ? -10.601 0.693 36.117 1.00 56.91 78 SER A C 1
ATOM 632 O O . SER A 1 78 ? -10.523 1.041 34.947 1.00 56.91 78 SER A O 1
ATOM 634 N N . SER A 1 79 ? -10.487 1.564 37.123 1.00 59.22 79 SER A N 1
ATOM 635 C CA . SER A 1 79 ? -10.194 3.009 37.020 1.00 59.22 79 SER A CA 1
ATOM 636 C C . SER A 1 79 ? -8.806 3.329 36.408 1.00 59.22 79 SER A C 1
ATOM 638 O O . SER A 1 79 ? -8.212 4.369 36.703 1.00 59.22 79 SER A O 1
ATOM 640 N N . SER A 1 80 ? -8.233 2.431 35.608 1.00 69.50 80 SER A N 1
ATOM 641 C CA . SER A 1 80 ? -6.893 2.542 35.043 1.00 69.50 80 SER A CA 1
ATOM 642 C C . SER A 1 80 ? -6.930 2.911 33.567 1.00 69.50 80 SER A C 1
ATOM 644 O O . SER A 1 80 ? -7.721 2.381 32.795 1.00 69.50 80 SER A O 1
ATOM 646 N N . VAL A 1 81 ? -6.007 3.788 33.173 1.00 79.25 81 VAL A N 1
ATOM 647 C CA . VAL A 1 81 ? -5.722 4.116 31.774 1.00 79.25 81 VAL A CA 1
ATOM 648 C C . VAL A 1 81 ? -5.394 2.838 31.000 1.00 79.25 81 VAL A C 1
ATOM 650 O O . VAL A 1 81 ? -4.470 2.111 31.368 1.00 79.25 81 VAL A O 1
ATOM 653 N N . LEU A 1 82 ? -6.121 2.592 29.911 1.00 83.62 82 LEU A N 1
ATOM 654 C CA . LEU A 1 82 ? -5.900 1.445 29.038 1.00 83.62 82 LEU A CA 1
ATOM 655 C C . LEU A 1 82 ? -4.834 1.767 27.985 1.00 83.62 82 LEU A C 1
ATOM 657 O O . LEU A 1 82 ? -4.991 2.725 27.222 1.00 83.62 82 LEU A O 1
ATOM 661 N N . PRO A 1 83 ? -3.728 1.004 27.921 1.00 88.19 83 PRO A N 1
ATOM 662 C CA . PRO A 1 83 ? -2.695 1.248 26.928 1.00 88.19 83 PRO A CA 1
ATOM 663 C C . PRO A 1 83 ? -3.201 0.869 25.531 1.00 88.19 83 PRO A C 1
ATOM 665 O O . PRO A 1 83 ? -3.798 -0.191 25.333 1.00 88.19 83 PRO A O 1
ATOM 668 N N . PHE A 1 84 ? -2.893 1.702 24.533 1.00 89.12 84 PHE A N 1
ATOM 669 C CA . PHE A 1 84 ? -3.308 1.479 23.142 1.00 89.12 84 PHE A CA 1
ATOM 670 C C . PHE A 1 84 ? -2.865 0.109 22.602 1.00 89.12 84 PHE A C 1
ATOM 672 O O . PHE A 1 84 ? -3.597 -0.518 21.844 1.00 89.12 84 PHE A O 1
ATOM 679 N N . SER A 1 85 ? -1.713 -0.403 23.046 1.00 89.56 85 SER A N 1
ATOM 680 C CA . SER A 1 85 ? -1.228 -1.740 22.684 1.00 89.56 85 SER A CA 1
ATOM 681 C C . SER A 1 85 ? -2.202 -2.862 23.047 1.00 89.56 85 SER A C 1
ATOM 683 O O . SER A 1 85 ? -2.287 -3.834 22.304 1.00 89.56 85 SER A O 1
ATOM 685 N N . ASN A 1 86 ? -2.941 -2.729 24.153 1.00 87.75 86 ASN A N 1
ATOM 686 C CA . ASN A 1 86 ? -3.948 -3.712 24.553 1.00 87.75 86 ASN A CA 1
ATOM 687 C C . ASN A 1 86 ? -5.209 -3.576 23.694 1.00 87.75 86 ASN A C 1
ATOM 689 O O . ASN A 1 86 ? -5.779 -4.579 23.278 1.00 87.75 86 ASN A O 1
ATOM 693 N N . LEU A 1 87 ? -5.592 -2.345 23.344 1.00 87.75 87 LEU A N 1
ATOM 694 C CA . LEU A 1 87 ? -6.748 -2.072 22.486 1.00 87.75 87 LEU A CA 1
ATOM 695 C C . LEU A 1 87 ? -6.601 -2.678 21.076 1.00 87.75 87 LEU A C 1
ATOM 697 O O . LEU A 1 87 ? -7.574 -3.180 20.494 1.00 87.75 87 LEU A O 1
ATOM 701 N N . VAL A 1 88 ? -5.383 -2.632 20.524 1.00 90.69 88 VAL A N 1
ATOM 702 C CA . VAL A 1 88 ? -5.062 -3.181 19.195 1.00 90.69 88 VAL A CA 1
ATOM 703 C C . VAL A 1 88 ? -4.420 -4.569 19.229 1.00 90.69 88 VAL A C 1
ATOM 705 O O . VAL A 1 88 ? -3.999 -5.076 18.188 1.00 90.69 88 VAL A O 1
ATOM 708 N N . ALA A 1 89 ? -4.351 -5.208 20.398 1.00 89.31 89 ALA A N 1
ATOM 709 C CA . ALA A 1 89 ? -3.796 -6.549 20.515 1.00 89.31 89 ALA A CA 1
ATOM 710 C C . ALA A 1 89 ? -4.578 -7.535 19.628 1.00 89.31 89 ALA A C 1
ATOM 712 O O . ALA A 1 89 ? -5.807 -7.584 19.656 1.00 89.31 89 ALA A O 1
ATOM 713 N N . GLY A 1 90 ? -3.858 -8.312 18.813 1.00 88.31 90 GLY A N 1
ATOM 714 C CA . GLY A 1 90 ? -4.452 -9.296 17.901 1.00 88.31 90 GLY A CA 1
ATOM 715 C C . GLY A 1 90 ? -5.092 -8.719 16.631 1.00 88.31 90 GLY A C 1
ATOM 716 O O . GLY A 1 90 ? -5.615 -9.492 15.832 1.00 88.31 90 GLY A O 1
ATOM 717 N N . GLN A 1 91 ? -5.041 -7.400 16.411 1.00 90.19 91 GLN A N 1
ATOM 718 C CA . GLN A 1 91 ? -5.526 -6.794 15.170 1.00 90.19 91 GLN A CA 1
ATOM 719 C C . GLN A 1 91 ? -4.517 -6.947 14.024 1.00 90.19 91 GLN A C 1
ATOM 721 O O . GLN A 1 91 ? -3.300 -7.000 14.218 1.00 90.19 91 GLN A O 1
ATOM 726 N N . VAL A 1 92 ? -5.037 -6.980 12.800 1.00 90.44 92 VAL A N 1
ATOM 727 C CA . VAL A 1 92 ? -4.239 -6.939 11.569 1.00 90.44 92 VAL A CA 1
ATOM 728 C C . VAL A 1 92 ? -3.611 -5.558 11.369 1.00 90.44 92 VAL A C 1
ATOM 730 O O . VAL A 1 92 ? -4.116 -4.550 11.858 1.00 90.44 92 VAL A O 1
ATOM 733 N N . LYS A 1 93 ? -2.499 -5.490 10.625 1.00 89.12 93 LYS A N 1
ATOM 734 C CA . LYS A 1 93 ? -1.685 -4.265 10.496 1.00 89.12 93 LYS A CA 1
ATOM 735 C C . LYS A 1 93 ? -2.492 -3.036 10.061 1.00 89.12 93 LYS A C 1
ATOM 737 O O . LYS A 1 93 ? -2.287 -1.962 10.617 1.00 89.12 93 LYS A O 1
ATOM 742 N N . TYR A 1 94 ? -3.405 -3.191 9.101 1.00 87.56 94 TYR A N 1
ATOM 743 C CA . TYR A 1 94 ? -4.221 -2.077 8.612 1.00 87.56 94 TYR A CA 1
ATOM 744 C C . TYR A 1 94 ? -5.253 -1.598 9.649 1.00 87.56 94 TYR A C 1
ATOM 746 O O . TYR A 1 94 ? -5.561 -0.408 9.692 1.00 87.56 94 TYR A O 1
ATOM 754 N N . ASP A 1 95 ? -5.733 -2.478 10.533 1.00 91.12 95 ASP A N 1
ATOM 755 C CA . ASP A 1 95 ? -6.689 -2.127 11.590 1.00 91.12 95 ASP A CA 1
ATOM 756 C C . ASP A 1 95 ? -6.043 -1.349 12.736 1.00 91.12 95 ASP A C 1
ATOM 758 O O . ASP A 1 95 ? -6.695 -0.497 13.341 1.00 91.12 95 ASP A O 1
ATOM 762 N N . VAL A 1 96 ? -4.746 -1.554 12.985 1.00 92.81 96 VAL A N 1
ATOM 763 C CA . VAL A 1 96 ? -3.993 -0.776 13.980 1.00 92.81 96 VAL A CA 1
ATOM 764 C C . VAL A 1 96 ? -3.985 0.708 13.608 1.00 92.81 96 VAL A C 1
ATOM 766 O O . VAL A 1 96 ? -4.325 1.562 14.430 1.00 92.81 96 VAL A O 1
ATOM 769 N N . SER A 1 97 ? -3.630 1.024 12.358 1.00 91.38 97 SER A N 1
ATOM 770 C CA . SER A 1 97 ? -3.601 2.404 11.862 1.00 91.38 97 SER A CA 1
ATOM 771 C C . SER A 1 97 ? -4.998 3.025 11.832 1.00 91.38 97 SER A C 1
ATOM 773 O O . SER A 1 97 ? -5.167 4.159 12.272 1.00 91.38 97 SER A O 1
ATOM 775 N N . ARG A 1 98 ? -6.010 2.268 11.388 1.00 93.19 98 ARG A N 1
ATOM 776 C CA . ARG A 1 98 ? -7.418 2.701 11.378 1.00 93.19 98 ARG A CA 1
ATOM 777 C C . ARG A 1 98 ? -7.944 2.999 12.780 1.00 93.19 98 ARG A C 1
ATOM 779 O O . ARG A 1 98 ? -8.580 4.032 12.991 1.00 93.19 98 ARG A O 1
ATOM 786 N N . SER A 1 99 ? -7.631 2.137 13.746 1.00 92.00 99 SER A N 1
ATOM 787 C CA . SER A 1 99 ? -7.988 2.341 15.150 1.00 92.00 99 SER A CA 1
ATOM 788 C C . SER A 1 99 ? -7.357 3.623 15.682 1.00 92.00 99 SER A C 1
ATOM 790 O O . SER A 1 99 ? -8.055 4.462 16.242 1.00 92.00 99 SER A O 1
ATOM 792 N N . PHE A 1 100 ? -6.061 3.827 15.433 1.00 91.50 100 PHE A N 1
ATOM 793 C CA . PHE A 1 100 ? -5.360 5.045 15.841 1.00 91.50 100 PHE A CA 1
ATOM 794 C C . PHE A 1 100 ? -5.977 6.316 15.234 1.00 91.50 100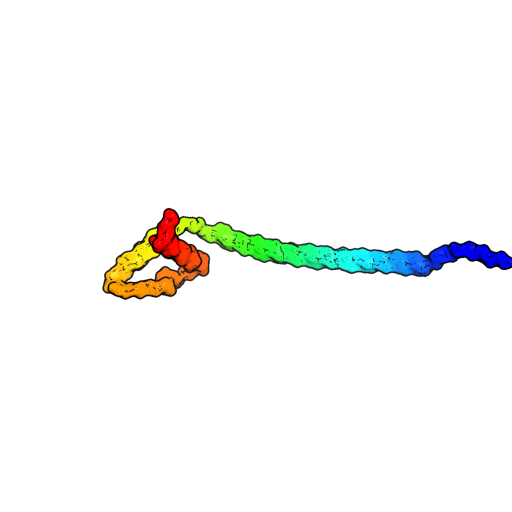 PHE A C 1
ATOM 796 O O . PHE A 1 100 ? -6.232 7.276 15.957 1.00 91.50 100 PHE A O 1
ATOM 803 N N . SER A 1 101 ? -6.281 6.323 13.931 1.00 92.31 101 SER A N 1
ATOM 804 C CA . SER A 1 101 ? -6.954 7.455 13.275 1.00 92.31 101 SER A CA 1
ATOM 805 C C . SER A 1 101 ? -8.335 7.738 13.866 1.00 92.31 101 SER A C 1
ATOM 807 O O . SER A 1 101 ? -8.685 8.897 14.077 1.00 92.31 101 SER A O 1
ATOM 809 N N . SER A 1 102 ? -9.099 6.692 14.179 1.00 92.88 102 SER A N 1
ATOM 810 C CA . SER A 1 102 ? -10.432 6.827 14.778 1.00 92.88 102 SER A CA 1
ATOM 811 C C . SER A 1 102 ? -10.351 7.383 16.201 1.00 92.88 102 SER A C 1
ATOM 813 O O . SER A 1 102 ? -11.114 8.273 16.556 1.00 92.88 102 SER A O 1
ATOM 815 N N . LEU A 1 103 ? -9.360 6.956 16.990 1.00 90.88 103 LEU A N 1
ATOM 816 C CA . LEU A 1 103 ? -9.050 7.548 18.297 1.00 90.88 103 LEU A CA 1
ATOM 817 C C . LEU A 1 103 ? -8.708 9.034 18.205 1.00 90.88 103 LEU A C 1
ATOM 819 O O . LEU A 1 103 ? -9.217 9.824 18.995 1.00 90.88 103 LEU A O 1
ATOM 823 N N . LEU A 1 104 ? -7.866 9.427 17.246 1.00 90.38 104 LEU A N 1
ATOM 824 C CA . LEU A 1 104 ? -7.545 10.839 17.040 1.00 90.38 104 LEU A CA 1
ATOM 825 C C . LEU A 1 104 ? -8.794 11.654 16.685 1.00 90.38 104 LEU A C 1
ATOM 827 O O . LEU A 1 104 ? -8.955 12.756 17.199 1.00 90.38 104 LEU A O 1
ATOM 831 N N . GLN A 1 105 ? -9.690 11.103 15.864 1.00 88.25 105 GLN A N 1
ATOM 832 C CA . GLN A 1 105 ? -10.957 11.744 15.508 1.00 88.25 105 GLN A CA 1
ATOM 833 C C . GLN A 1 105 ? -11.909 11.884 16.706 1.00 88.25 105 GLN A C 1
ATOM 835 O O . GLN A 1 105 ? -12.622 12.878 16.802 1.00 88.25 105 GLN A O 1
ATOM 840 N N . LEU A 1 106 ? -11.925 10.913 17.625 1.00 86.75 106 LEU A N 1
ATOM 841 C CA . LEU A 1 106 ? -12.719 11.002 18.856 1.00 86.75 106 LEU A CA 1
ATOM 842 C C . LEU A 1 106 ? -12.227 12.129 19.776 1.00 86.75 106 LEU A C 1
ATOM 844 O O . LEU A 1 106 ? -13.034 12.784 20.431 1.00 86.75 106 LEU A O 1
ATOM 848 N N . VAL A 1 107 ? -10.911 12.359 19.827 1.00 84.81 107 VAL A N 1
ATOM 849 C CA . VAL A 1 107 ? -10.299 13.418 20.651 1.00 84.81 107 VAL A CA 1
ATOM 850 C C . VAL A 1 107 ? -10.390 14.790 19.977 1.00 84.81 107 VAL A C 1
ATOM 852 O O . VAL A 1 107 ? -10.534 15.803 20.659 1.00 84.81 107 VAL A O 1
ATOM 855 N N . SER A 1 108 ? -10.340 14.819 18.648 1.00 77.69 108 SER A N 1
ATOM 856 C CA . SER A 1 108 ? -10.447 16.021 17.826 1.00 77.69 108 SER A CA 1
ATOM 857 C C . SER A 1 108 ? -11.634 15.878 16.874 1.00 77.69 108 SER A C 1
ATOM 859 O O . SER A 1 108 ? -11.426 15.555 15.700 1.00 77.69 108 SER A O 1
ATOM 861 N N . PRO A 1 109 ? -12.877 16.087 17.350 1.00 64.69 109 PRO A N 1
ATOM 862 C CA . PRO A 1 109 ? -14.015 16.164 16.451 1.00 64.69 109 PRO A CA 1
ATOM 863 C C . PRO A 1 109 ? -13.765 17.323 15.479 1.00 64.69 109 PRO A C 1
ATOM 865 O O . PRO A 1 109 ? -13.629 18.473 15.895 1.00 64.69 109 PRO A O 1
ATOM 868 N N . VAL A 1 110 ? -13.608 16.968 14.203 1.00 57.94 110 VAL A N 1
ATOM 869 C CA . VAL A 1 110 ? -13.473 17.894 13.066 1.00 57.94 110 VAL A CA 1
ATOM 870 C C . VAL A 1 110 ? -14.690 18.806 12.981 1.00 57.94 110 VAL A C 1
ATOM 872 O O . VAL A 1 110 ? -15.816 18.284 13.144 1.00 57.94 110 VAL A O 1
#

Sequence (110 aa):
DLEFPDSQTSLEDLCRSHLNALLASIAETEKQTEMAARVSTWKQRIEHNLEEQESHPPFDIRDYGERILDKLSLEESSSSVLPFSNLVAGQVKYDVSRSFSSLLQLVSPV

pLDDT: mean 82.9, std 13.15, range [38.0, 95.0]

Organism: NCBI:txid97028